Protein AF-A0A3N5PK18-F1 (afdb_monomer)

Solvent-accessible surface area (backbone atoms only — not comparable to full-atom values): 5856 Å² total; per-residue (Å²): 125,71,73,62,58,53,52,54,52,35,50,50,51,54,52,48,51,49,51,50,55,52,48,50,51,54,48,52,50,43,46,56,74,68,60,76,81,44,94,71,92,66,96,66,81,82,58,70,65,72,51,50,62,55,47,54,55,52,51,53,51,41,52,52,49,37,54,72,75,44,71,68,49,93,72,91,83,68,62,67,70,58,53,52,51,52,50,53,52,43,50,42,66,68,72,66,116

Mean predicted aligned error: 7.78 Å

Sequence (97 aa):
MIKEHSKVVVLLMGAMDLAVTAGAWMLCYWVRFHSGYFPFEEADAPGLEYIADILVISLLLMLLIFARIGLYQPRRAQFIGREVLDILKACIIVWGI

Nearest PDB structures (foldseek):
  6sss-assembly1_C  TM=4.116E-01  e=9.583E+00  Homo sapiens

pLDDT: mean 80.88, std 9.72, range [49.06, 92.44]

Structure (mmCIF, N/CA/C/O backbone):
data_AF-A0A3N5PK18-F1
#
_entry.id   AF-A0A3N5PK18-F1
#
loop_
_atom_site.group_PDB
_atom_site.id
_atom_site.type_symbol
_atom_site.label_atom_id
_atom_site.label_alt_id
_atom_site.label_comp_id
_atom_site.label_asym_id
_atom_site.label_entity_id
_atom_site.label_seq_id
_atom_site.pdbx_PDB_ins_code
_atom_site.Cartn_x
_atom_site.Cartn_y
_atom_site.Cartn_z
_atom_site.occupancy
_atom_site.B_iso_or_equiv
_atom_site.auth_seq_id
_atom_site.auth_comp_id
_atom_site.auth_asym_id
_atom_site.auth_atom_id
_atom_site.pdbx_PDB_model_num
ATOM 1 N N . MET A 1 1 ? -26.404 8.367 16.673 1.00 49.06 1 MET A N 1
ATOM 2 C CA . MET A 1 1 ? -25.787 8.801 15.398 1.00 49.06 1 MET A CA 1
ATOM 3 C C . MET A 1 1 ? -24.262 8.607 15.298 1.00 49.06 1 MET A C 1
ATOM 5 O O . MET A 1 1 ? -23.720 8.860 14.241 1.00 49.06 1 MET A O 1
ATOM 9 N N . ILE A 1 2 ? -23.542 8.074 16.302 1.00 55.00 2 ILE A N 1
ATOM 10 C CA . ILE A 1 2 ? -22.064 7.902 16.218 1.00 55.00 2 ILE A CA 1
ATOM 11 C C . ILE A 1 2 ? -21.631 6.566 15.561 1.00 55.00 2 ILE A C 1
ATOM 13 O O . ILE A 1 2 ? -20.515 6.442 15.068 1.00 55.00 2 ILE A O 1
ATOM 17 N N . LYS A 1 3 ? -22.511 5.553 15.513 1.00 51.84 3 LYS A N 1
ATOM 18 C CA . LYS A 1 3 ? -22.186 4.219 14.962 1.00 51.84 3 LYS A CA 1
ATOM 19 C C . LYS A 1 3 ? -22.184 4.155 13.428 1.00 51.84 3 LYS A C 1
ATOM 21 O O . LYS A 1 3 ? -21.528 3.287 12.866 1.00 51.84 3 LYS A O 1
ATOM 26 N N . GLU A 1 4 ? -22.899 5.056 12.761 1.00 54.12 4 GLU A N 1
ATOM 27 C CA . GLU A 1 4 ? -23.046 5.055 11.299 1.00 54.12 4 GLU A CA 1
ATOM 28 C C . GLU A 1 4 ? -21.853 5.733 10.612 1.00 54.12 4 GLU A C 1
ATOM 30 O O . GLU A 1 4 ? -21.263 5.160 9.698 1.00 54.12 4 GLU A O 1
ATOM 35 N N . HIS A 1 5 ? -21.369 6.850 11.172 1.00 59.50 5 HIS A N 1
ATOM 36 C CA . HIS A 1 5 ? -20.097 7.459 10.765 1.00 59.50 5 HIS A CA 1
ATOM 37 C C . HIS A 1 5 ? -18.906 6.509 10.932 1.00 59.50 5 HIS A C 1
ATOM 39 O O . HIS A 1 5 ? -17.967 6.563 10.145 1.00 59.50 5 HIS A O 1
ATOM 45 N N . SER A 1 6 ? -18.960 5.583 11.896 1.00 69.31 6 SER A N 1
ATOM 46 C CA . SER A 1 6 ? -17.900 4.588 12.083 1.00 69.31 6 SER A CA 1
ATOM 47 C C . SER A 1 6 ? -17.729 3.668 10.873 1.00 69.31 6 SER A C 1
ATOM 49 O O . SER A 1 6 ? -16.613 3.234 10.620 1.00 69.31 6 SER A O 1
ATOM 51 N N . LYS A 1 7 ? -18.798 3.363 10.122 1.00 78.94 7 LYS A N 1
ATOM 52 C CA . LYS A 1 7 ? -18.706 2.504 8.929 1.00 78.94 7 LYS A CA 1
ATOM 53 C C . LYS A 1 7 ? -18.144 3.261 7.729 1.00 78.94 7 LYS A C 1
ATOM 55 O O . LYS A 1 7 ? -17.337 2.706 6.994 1.00 78.94 7 LYS A O 1
ATOM 60 N N . VAL A 1 8 ? -18.537 4.526 7.564 1.00 82.75 8 VAL A N 1
ATOM 61 C CA . VAL A 1 8 ? -18.028 5.392 6.488 1.00 82.75 8 VAL A CA 1
ATOM 62 C C . VAL A 1 8 ? -16.537 5.656 6.671 1.00 82.75 8 VAL A C 1
ATOM 64 O O . VAL A 1 8 ? -15.786 5.538 5.713 1.00 82.75 8 VAL A O 1
ATOM 67 N N . VAL A 1 9 ? -16.093 5.939 7.899 1.00 83.12 9 VAL A N 1
ATOM 68 C CA . VAL A 1 9 ? -14.665 6.129 8.201 1.00 83.12 9 VAL A CA 1
ATOM 69 C C . VAL A 1 9 ? -13.869 4.862 7.899 1.00 83.12 9 VAL A C 1
ATOM 71 O O . VAL A 1 9 ? -12.842 4.941 7.241 1.00 83.12 9 VAL A O 1
ATOM 74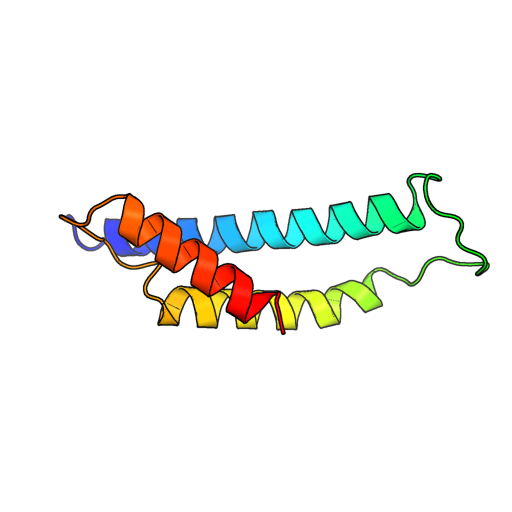 N N . VAL A 1 10 ? -14.368 3.693 8.306 1.00 84.06 10 VAL A N 1
ATOM 75 C CA . VAL A 1 10 ? -13.721 2.405 8.015 1.00 84.06 10 VAL A CA 1
ATOM 76 C C . VAL A 1 10 ? -13.621 2.138 6.515 1.00 84.06 10 VAL A C 1
ATOM 78 O O . VAL A 1 10 ? -12.563 1.735 6.035 1.00 84.06 10 VAL A O 1
ATOM 81 N N . LEU A 1 11 ? -14.694 2.403 5.766 1.00 86.69 11 LEU A N 1
ATOM 82 C CA . LEU A 1 11 ? -14.683 2.283 4.311 1.00 86.69 11 LEU A CA 1
ATOM 83 C C . LEU A 1 11 ? -13.656 3.233 3.687 1.00 86.69 11 LEU A C 1
ATOM 85 O O . LEU A 1 11 ? -12.906 2.824 2.809 1.00 86.69 11 LEU A O 1
ATOM 89 N N . LEU A 1 12 ? -13.611 4.484 4.151 1.00 87.94 12 LEU A N 1
ATOM 90 C CA . LEU A 1 12 ? -12.688 5.491 3.641 1.00 87.94 12 LEU A CA 1
ATOM 91 C C . LEU A 1 12 ? -11.232 5.120 3.942 1.00 87.94 12 LEU A C 1
ATOM 93 O O . LEU A 1 12 ? -10.389 5.276 3.070 1.00 87.94 12 LEU A O 1
ATOM 97 N N . MET A 1 13 ? -10.942 4.579 5.131 1.00 86.38 13 MET A N 1
ATOM 98 C CA . MET A 1 13 ? -9.609 4.072 5.480 1.00 86.38 13 MET A CA 1
ATOM 99 C C . MET A 1 13 ? -9.183 2.949 4.531 1.00 86.38 13 MET A C 1
ATOM 101 O O . MET A 1 13 ? -8.134 3.054 3.907 1.00 86.38 13 MET A O 1
ATOM 105 N N . GLY A 1 14 ? -10.030 1.933 4.335 1.00 88.06 14 GLY A N 1
ATOM 106 C CA . GLY A 1 14 ? -9.731 0.852 3.390 1.00 88.06 14 GLY A CA 1
ATOM 107 C C . GLY A 1 14 ? -9.578 1.344 1.946 1.00 88.06 14 GLY A C 1
ATOM 108 O O . GLY A 1 14 ? -8.683 0.899 1.236 1.00 88.06 14 GLY A O 1
ATOM 109 N N . ALA A 1 15 ? -10.411 2.294 1.511 1.00 89.88 15 ALA A N 1
ATOM 110 C CA . ALA A 1 15 ? -10.326 2.882 0.175 1.00 89.88 15 ALA A CA 1
ATOM 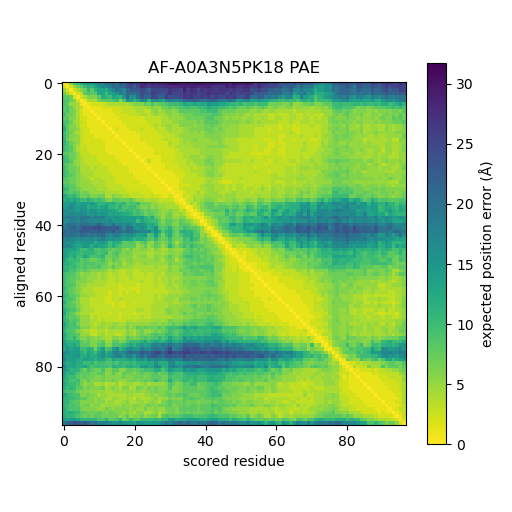111 C C . ALA A 1 15 ? -9.047 3.709 -0.028 1.00 89.88 15 ALA A C 1
ATOM 113 O O . ALA A 1 15 ? -8.455 3.660 -1.104 1.00 89.88 15 ALA A O 1
ATOM 114 N N . MET A 1 16 ? -8.613 4.457 0.990 1.00 91.31 16 MET A N 1
ATOM 115 C CA . MET A 1 16 ? -7.353 5.200 0.944 1.00 91.31 16 MET A CA 1
ATOM 116 C C . MET A 1 16 ? -6.155 4.257 0.929 1.00 91.31 16 MET A C 1
ATOM 118 O O . MET A 1 16 ? -5.269 4.452 0.103 1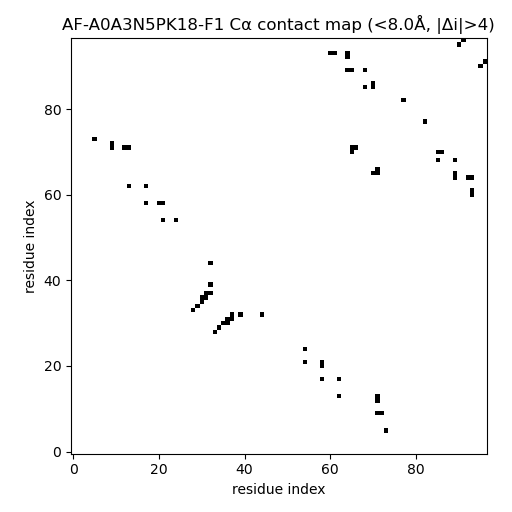.00 91.31 16 MET A O 1
ATOM 122 N N . ASP A 1 17 ? -6.150 3.209 1.757 1.00 90.19 17 ASP A N 1
ATOM 123 C CA . ASP A 1 17 ? -5.072 2.218 1.739 1.00 90.19 17 ASP A CA 1
ATOM 124 C C . ASP A 1 17 ? -4.972 1.548 0.362 1.00 90.19 17 ASP A C 1
ATOM 126 O O . ASP A 1 17 ? -3.892 1.494 -0.219 1.00 90.19 17 ASP A O 1
ATOM 130 N N . LEU A 1 18 ? -6.107 1.128 -0.214 1.00 90.81 18 LEU A N 1
ATOM 131 C CA . LEU A 1 18 ? -6.161 0.589 -1.575 1.00 90.81 18 LEU A CA 1
ATOM 132 C C . LEU A 1 18 ? -5.572 1.561 -2.603 1.00 90.81 18 LEU A C 1
ATOM 134 O O . LEU A 1 18 ? -4.753 1.159 -3.427 1.00 90.81 18 LEU A O 1
ATOM 138 N N . ALA A 1 19 ? -5.991 2.829 -2.570 1.00 92.00 19 ALA A N 1
ATOM 139 C CA . ALA A 1 19 ? -5.541 3.838 -3.522 1.00 92.00 19 ALA A CA 1
ATOM 140 C C . ALA A 1 19 ? -4.036 4.113 -3.395 1.00 92.00 19 ALA A C 1
ATOM 142 O O . ALA A 1 19 ? -3.339 4.210 -4.405 1.00 92.00 19 ALA A O 1
ATOM 143 N N . VAL A 1 20 ? -3.523 4.197 -2.164 1.00 92.44 20 VAL A N 1
ATOM 144 C CA . VAL A 1 20 ? -2.100 4.423 -1.887 1.00 92.44 20 VAL A CA 1
ATOM 145 C C . VAL A 1 20 ? -1.269 3.217 -2.312 1.00 92.44 20 VAL A C 1
ATOM 147 O O . VAL A 1 20 ? -0.267 3.392 -3.002 1.00 92.44 20 VAL A O 1
ATOM 150 N N . THR A 1 21 ? -1.681 1.997 -1.967 1.00 90.69 21 THR A N 1
ATOM 151 C CA . THR A 1 21 ? -0.967 0.776 -2.363 1.00 90.69 21 THR A CA 1
ATOM 152 C C . THR A 1 21 ? -0.984 0.582 -3.876 1.00 90.69 21 THR A C 1
ATOM 154 O O . THR A 1 21 ? 0.059 0.287 -4.461 1.00 90.69 21 THR A O 1
ATOM 157 N N . ALA A 1 22 ? -2.124 0.817 -4.531 1.00 90.38 22 ALA A N 1
ATOM 158 C CA . ALA A 1 22 ? -2.215 0.746 -5.985 1.00 90.38 22 ALA A CA 1
ATOM 159 C C . ALA A 1 22 ? -1.337 1.809 -6.663 1.00 90.38 22 ALA A C 1
ATOM 161 O O . ALA A 1 22 ? -0.607 1.510 -7.609 1.00 90.38 22 ALA A O 1
ATOM 162 N N . GLY A 1 23 ? -1.359 3.038 -6.142 1.00 91.19 23 GLY A N 1
ATOM 163 C CA . GLY A 1 23 ? -0.491 4.125 -6.585 1.00 91.19 23 GLY A CA 1
ATOM 164 C C . GLY A 1 23 ? 0.991 3.788 -6.433 1.00 91.19 23 GLY A C 1
ATOM 165 O O . GLY A 1 23 ? 1.762 4.005 -7.364 1.00 91.19 23 GLY A O 1
ATOM 166 N N . ALA A 1 24 ? 1.385 3.198 -5.303 1.00 90.69 24 ALA A N 1
ATOM 167 C CA . ALA A 1 24 ? 2.760 2.777 -5.053 1.00 90.69 24 ALA A CA 1
ATOM 168 C C . ALA A 1 24 ? 3.220 1.703 -6.047 1.00 90.69 24 ALA A C 1
ATOM 170 O O . ALA A 1 24 ? 4.326 1.791 -6.572 1.00 90.69 24 ALA A O 1
ATOM 171 N N . TRP A 1 25 ? 2.365 0.731 -6.365 1.00 89.31 25 TRP A N 1
ATOM 172 C CA . TRP A 1 25 ? 2.657 -0.287 -7.377 1.00 89.31 25 TRP A CA 1
ATOM 173 C C . TRP A 1 25 ? 2.831 0.305 -8.777 1.00 89.31 25 TRP A C 1
ATOM 175 O O . TRP A 1 25 ? 3.822 0.014 -9.448 1.00 89.31 25 TRP A O 1
ATOM 185 N N . MET A 1 26 ? 1.915 1.181 -9.202 1.00 88.44 26 MET A N 1
ATOM 186 C CA . MET A 1 26 ? 2.029 1.880 -10.488 1.00 88.44 26 MET A CA 1
ATOM 187 C C . MET A 1 26 ? 3.291 2.746 -10.551 1.00 88.44 26 MET A C 1
ATOM 189 O O . MET A 1 26 ? 3.970 2.783 -11.576 1.00 88.44 26 MET A O 1
ATOM 193 N N . LEU A 1 27 ? 3.640 3.406 -9.446 1.00 90.06 27 LEU A N 1
ATOM 194 C CA . LEU A 1 27 ? 4.851 4.208 -9.343 1.00 90.06 27 LEU A CA 1
ATOM 195 C C . LEU A 1 27 ? 6.108 3.334 -9.411 1.00 90.06 27 LEU A C 1
ATOM 197 O O . LEU A 1 27 ? 7.031 3.678 -10.140 1.00 90.06 27 LEU A O 1
ATOM 201 N N . CYS A 1 28 ? 6.136 2.180 -8.740 1.00 88.06 28 CYS A N 1
ATOM 202 C CA . CYS A 1 28 ? 7.231 1.214 -8.852 1.00 88.06 28 CYS A CA 1
ATOM 203 C C . CYS A 1 28 ? 7.400 0.703 -10.288 1.00 88.06 28 CYS A C 1
ATOM 205 O O . CYS A 1 28 ? 8.529 0.627 -10.770 1.00 88.06 28 CYS A O 1
ATOM 207 N N . TYR A 1 29 ? 6.306 0.405 -10.995 1.00 86.12 29 TYR A N 1
ATOM 208 C CA . TYR A 1 29 ? 6.350 0.038 -12.413 1.00 86.12 29 TYR A CA 1
ATOM 209 C C . TYR A 1 29 ? 6.925 1.159 -13.274 1.00 86.12 29 TYR A C 1
ATOM 211 O O . TYR A 1 29 ? 7.863 0.952 -14.044 1.00 86.12 29 TYR A O 1
ATOM 219 N N . TRP A 1 30 ? 6.403 2.372 -13.110 1.00 86.25 30 TRP A N 1
ATOM 220 C CA . TRP A 1 30 ? 6.885 3.521 -13.858 1.00 86.25 30 TRP A CA 1
ATOM 221 C C . TRP A 1 30 ? 8.373 3.775 -13.583 1.00 86.25 30 TRP A C 1
ATOM 223 O O . TRP A 1 30 ? 9.160 3.932 -14.512 1.00 86.25 30 TRP A O 1
ATOM 233 N N . VAL A 1 31 ? 8.803 3.697 -12.322 1.00 87.25 31 VAL A N 1
ATOM 234 C CA . VAL A 1 31 ? 10.219 3.815 -11.965 1.00 87.25 31 VAL A CA 1
ATOM 235 C C . VAL A 1 31 ? 11.046 2.677 -12.573 1.00 87.25 31 VAL A C 1
ATOM 237 O O . VAL A 1 31 ? 12.123 2.930 -13.101 1.00 87.25 31 VAL A O 1
ATOM 240 N N . ARG A 1 32 ? 10.572 1.431 -12.570 1.00 83.88 32 ARG A N 1
ATOM 241 C CA . ARG A 1 32 ? 11.341 0.281 -13.074 1.00 83.88 32 ARG A CA 1
ATOM 242 C C . ARG A 1 32 ? 11.555 0.304 -14.588 1.00 83.88 32 ARG A C 1
ATOM 244 O O . ARG A 1 32 ? 12.633 -0.095 -15.026 1.00 83.88 32 ARG A O 1
ATOM 251 N N . PHE A 1 33 ? 10.545 0.730 -15.347 1.00 82.31 33 PHE A N 1
ATOM 252 C CA . PHE A 1 33 ? 10.524 0.594 -16.810 1.00 82.31 33 PHE A CA 1
ATOM 253 C C . PHE A 1 33 ? 10.623 1.927 -17.564 1.00 82.31 33 PHE A C 1
ATOM 255 O O . PHE A 1 33 ? 11.075 1.937 -18.701 1.00 82.31 33 PHE A O 1
ATOM 262 N N . HIS A 1 34 ? 10.240 3.052 -16.949 1.00 79.69 34 HIS A N 1
ATOM 263 C CA . HIS A 1 34 ? 10.165 4.358 -17.623 1.00 79.69 34 HIS A CA 1
ATOM 264 C C . HIS A 1 34 ? 11.118 5.420 -17.053 1.00 79.69 34 HIS A C 1
ATOM 266 O O . HIS A 1 34 ? 11.315 6.450 -17.691 1.00 79.69 34 HIS A O 1
ATOM 272 N N . SER A 1 35 ? 11.733 5.207 -15.882 1.00 81.75 35 SER A N 1
ATOM 273 C CA . SER A 1 35 ? 12.630 6.221 -15.296 1.00 81.75 35 SER A CA 1
ATOM 274 C C . SER A 1 35 ? 14.024 6.288 -15.921 1.00 81.75 35 SER A C 1
ATOM 276 O O . SER A 1 35 ? 14.742 7.259 -15.699 1.00 81.75 35 SER A O 1
ATOM 278 N N . GLY A 1 36 ? 14.442 5.243 -16.641 1.00 75.94 36 GLY A N 1
ATOM 279 C CA . GLY A 1 36 ? 15.804 5.125 -17.168 1.00 75.94 36 GLY A CA 1
ATOM 280 C C . GLY A 1 36 ? 16.889 4.887 -16.105 1.00 75.94 36 GLY A C 1
ATOM 281 O O . GLY A 1 36 ? 18.056 4.771 -16.466 1.00 75.94 36 GLY A O 1
ATOM 282 N N . TYR A 1 37 ? 16.539 4.780 -14.813 1.00 79.00 37 TYR A N 1
ATOM 283 C CA . TYR A 1 37 ? 17.503 4.471 -13.745 1.00 79.00 37 TYR A CA 1
ATOM 284 C C . TYR A 1 37 ? 17.940 3.006 -13.727 1.00 79.00 37 TYR A C 1
ATOM 286 O O . TYR A 1 37 ? 19.036 2.701 -13.259 1.00 79.00 37 TYR A O 1
ATOM 294 N N . PHE A 1 38 ? 17.094 2.098 -14.213 1.00 79.06 38 PHE A N 1
ATOM 295 C CA . PHE A 1 38 ? 17.378 0.668 -14.229 1.00 79.06 38 PHE A CA 1
ATOM 296 C C . PHE A 1 38 ? 17.492 0.177 -15.670 1.00 79.06 38 PHE A C 1
ATOM 298 O O . PHE A 1 38 ? 16.537 0.357 -16.429 1.00 79.06 38 PHE A O 1
ATOM 305 N N . PRO A 1 39 ? 18.610 -0.466 -16.055 1.00 73.81 39 PRO A N 1
ATOM 306 C CA . PRO A 1 39 ? 18.702 -1.093 -17.361 1.00 73.81 39 PRO A CA 1
ATOM 307 C C . PRO A 1 39 ? 17.647 -2.201 -17.461 1.00 73.81 39 PRO A C 1
ATOM 309 O O . PRO A 1 39 ? 17.418 -2.982 -16.527 1.00 73.81 39 PRO A O 1
ATOM 312 N N . PHE A 1 40 ? 16.952 -2.221 -18.588 1.00 72.00 40 PHE A N 1
ATOM 313 C CA . PHE A 1 40 ? 16.003 -3.254 -18.960 1.00 72.00 40 PHE A CA 1
ATOM 314 C C . PHE A 1 40 ? 16.386 -3.698 -20.369 1.00 72.00 40 PHE A C 1
ATOM 316 O O . PHE A 1 40 ? 16.478 -2.867 -21.268 1.00 72.00 40 PHE A O 1
ATOM 323 N N . GLU A 1 41 ? 16.741 -4.974 -20.507 1.00 68.88 41 GLU A N 1
ATOM 324 C CA . GLU A 1 41 ? 17.356 -5.517 -21.726 1.00 68.88 41 GLU A CA 1
ATOM 325 C C . GLU A 1 41 ? 16.322 -6.033 -22.739 1.00 68.88 41 GLU A C 1
ATOM 327 O O . GLU A 1 41 ? 16.670 -6.292 -23.889 1.00 68.88 41 GLU A O 1
ATOM 332 N N . GLU A 1 42 ? 15.054 -6.175 -22.341 1.00 72.06 42 GLU A N 1
ATOM 333 C CA . GLU A 1 42 ? 13.986 -6.633 -23.233 1.00 72.06 42 GLU A CA 1
ATOM 334 C C . GLU A 1 42 ? 13.431 -5.480 -24.081 1.00 72.06 42 GLU A C 1
ATOM 336 O O . GLU A 1 42 ? 13.375 -4.327 -23.650 1.00 72.06 42 GLU A O 1
ATOM 341 N N . ALA A 1 43 ? 13.025 -5.813 -25.311 1.00 64.56 43 ALA A N 1
ATOM 342 C CA . ALA A 1 43 ? 12.622 -4.843 -26.327 1.00 64.56 43 ALA A CA 1
ATOM 343 C C . ALA A 1 43 ? 11.334 -4.077 -25.978 1.00 64.56 43 ALA A C 1
ATOM 345 O O . ALA A 1 43 ? 11.208 -2.919 -26.366 1.00 64.56 43 ALA A O 1
ATOM 346 N N . ASP A 1 44 ? 10.421 -4.698 -25.225 1.00 72.25 44 ASP A N 1
ATOM 347 C CA . ASP A 1 44 ? 9.143 -4.112 -24.824 1.00 72.25 44 ASP A CA 1
ATOM 348 C C . ASP A 1 44 ? 8.908 -4.315 -23.325 1.00 72.25 44 ASP A C 1
ATOM 350 O O . ASP A 1 44 ? 9.108 -5.406 -22.788 1.00 72.25 44 ASP A O 1
ATOM 354 N N . ALA A 1 45 ? 8.461 -3.263 -22.636 1.00 72.25 45 ALA A N 1
ATOM 355 C CA . ALA A 1 45 ? 8.038 -3.381 -21.246 1.00 72.25 45 ALA A CA 1
ATOM 356 C C . ALA A 1 45 ? 6.785 -4.278 -21.152 1.00 72.25 45 ALA A C 1
ATOM 358 O O . ALA A 1 45 ? 5.886 -4.154 -21.991 1.00 72.25 45 ALA A O 1
ATOM 359 N N . PRO A 1 46 ? 6.681 -5.150 -20.131 1.00 78.38 46 PRO A N 1
ATOM 360 C CA . PRO A 1 46 ? 5.493 -5.971 -19.933 1.00 78.38 46 PRO A CA 1
ATOM 361 C C . PRO A 1 46 ? 4.254 -5.080 -19.807 1.00 78.38 46 PRO A C 1
ATOM 363 O O . PRO A 1 46 ? 4.267 -4.083 -19.088 1.00 78.38 46 PRO A O 1
ATOM 366 N N . GLY A 1 47 ? 3.179 -5.438 -20.513 1.00 80.38 47 GLY A N 1
ATOM 367 C CA . GLY A 1 47 ? 1.936 -4.671 -20.503 1.00 80.38 47 GLY A CA 1
ATOM 368 C C . GLY A 1 47 ? 1.351 -4.514 -19.095 1.00 80.38 47 GLY A C 1
ATOM 369 O O . GLY A 1 47 ? 1.587 -5.330 -18.205 1.00 80.38 47 GLY A O 1
ATOM 370 N N . LEU A 1 48 ? 0.528 -3.479 -18.899 1.00 79.69 48 LEU A N 1
ATOM 371 C CA . LEU A 1 48 ? -0.107 -3.189 -17.603 1.00 79.69 48 LEU A CA 1
ATOM 372 C C . LEU A 1 48 ? -0.971 -4.346 -17.073 1.00 79.69 48 LEU A C 1
ATOM 374 O O . LEU A 1 48 ? -1.187 -4.435 -15.868 1.00 79.69 48 LEU A O 1
ATOM 378 N N . GLU A 1 49 ? -1.423 -5.239 -17.954 1.00 81.62 49 GLU A N 1
ATOM 379 C CA . GLU A 1 49 ? -2.168 -6.457 -17.613 1.00 81.62 49 GLU A CA 1
ATOM 380 C C . GLU A 1 49 ? -1.389 -7.362 -16.650 1.00 81.62 49 GLU A C 1
ATOM 382 O O . GLU A 1 49 ? -1.953 -7.843 -15.670 1.00 81.62 49 GLU A O 1
ATOM 387 N N . TYR A 1 50 ? -0.071 -7.493 -16.849 1.00 75.56 50 TYR A N 1
ATOM 388 C CA . TYR A 1 50 ? 0.801 -8.281 -15.972 1.00 75.56 50 TYR A CA 1
ATOM 389 C C . TYR A 1 50 ? 0.756 -7.786 -14.522 1.00 75.56 50 TYR A C 1
ATOM 391 O O . TYR A 1 50 ? 0.799 -8.563 -13.570 1.00 75.56 50 TYR A O 1
ATOM 399 N N . ILE A 1 51 ? 0.650 -6.470 -14.348 1.00 80.25 51 ILE A N 1
ATOM 400 C CA . ILE A 1 51 ? 0.568 -5.852 -13.029 1.00 80.25 51 ILE A CA 1
ATOM 401 C C . ILE A 1 51 ? -0.847 -5.902 -12.496 1.00 80.25 51 ILE A C 1
ATOM 403 O O . ILE A 1 51 ? -1.013 -6.150 -11.309 1.00 80.25 51 ILE A O 1
ATOM 407 N N . ALA A 1 52 ? -1.852 -5.674 -13.340 1.00 81.56 52 ALA A N 1
ATOM 408 C CA . ALA A 1 52 ? -3.245 -5.609 -12.927 1.00 81.56 52 ALA A CA 1
ATOM 409 C C . ALA A 1 52 ? -3.697 -6.895 -12.218 1.00 81.56 52 ALA A C 1
ATOM 411 O O . ALA A 1 52 ? -4.284 -6.812 -11.139 1.00 81.56 52 ALA A O 1
ATOM 412 N N . ASP A 1 53 ? -3.359 -8.067 -12.760 1.00 82.06 53 ASP A N 1
ATOM 413 C CA . ASP A 1 53 ? -3.776 -9.351 -12.186 1.00 82.06 53 ASP A CA 1
ATOM 414 C C . ASP A 1 53 ? -3.166 -9.594 -10.800 1.00 82.06 53 ASP A C 1
ATOM 416 O O . ASP A 1 53 ? -3.863 -9.955 -9.845 1.00 82.06 53 ASP A O 1
ATOM 420 N N . ILE A 1 54 ? -1.863 -9.337 -10.657 1.00 84.44 54 ILE A N 1
ATOM 421 C CA . ILE A 1 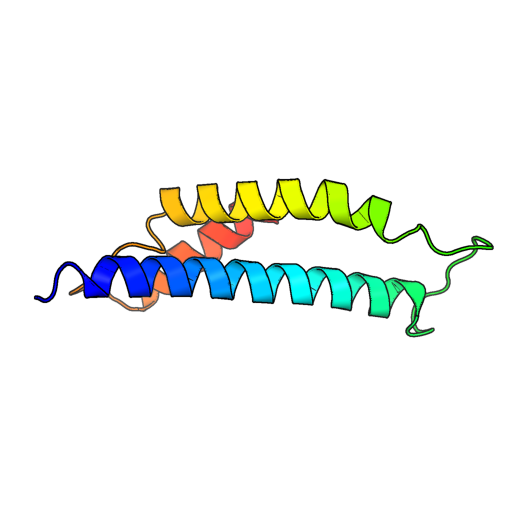54 ? -1.155 -9.535 -9.387 1.00 84.44 54 ILE A CA 1
ATOM 422 C C . ILE A 1 54 ? -1.582 -8.461 -8.374 1.00 84.44 54 ILE A C 1
ATOM 424 O O . ILE A 1 54 ? -1.823 -8.769 -7.207 1.00 84.44 54 ILE A O 1
ATOM 428 N N . LEU A 1 55 ? -1.760 -7.218 -8.827 1.00 87.88 55 LEU A N 1
ATOM 429 C CA . LEU A 1 55 ? -2.197 -6.088 -8.012 1.00 87.88 55 LEU A CA 1
ATOM 430 C C . LEU A 1 55 ? -3.550 -6.369 -7.358 1.00 87.88 55 LEU A C 1
ATOM 432 O O . LEU A 1 55 ? -3.699 -6.147 -6.160 1.00 87.88 55 LEU A O 1
ATOM 436 N N . VAL A 1 56 ? -4.527 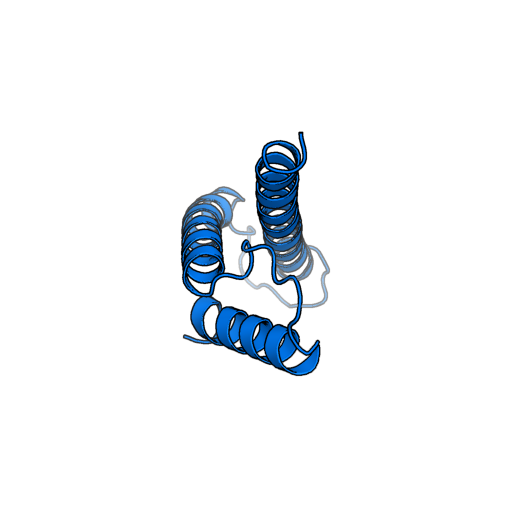-6.888 -8.107 1.00 87.62 56 VAL A N 1
ATOM 437 C CA . VAL A 1 56 ? -5.856 -7.199 -7.558 1.00 87.62 56 VAL A CA 1
ATOM 438 C C . VAL A 1 56 ? -5.751 -8.222 -6.426 1.00 87.62 56 VAL A C 1
ATOM 440 O O . VAL A 1 56 ? -6.327 -8.014 -5.355 1.00 87.62 56 VAL A O 1
ATOM 443 N N . ILE A 1 57 ? -4.977 -9.292 -6.620 1.00 88.06 57 ILE A N 1
ATOM 444 C CA . ILE A 1 57 ? -4.777 -10.327 -5.596 1.00 88.06 57 ILE A CA 1
ATOM 445 C C . ILE A 1 57 ? -4.069 -9.741 -4.366 1.00 88.06 57 ILE A C 1
ATOM 447 O O . ILE A 1 57 ? -4.517 -9.958 -3.236 1.00 88.06 57 ILE A O 1
ATOM 451 N N . S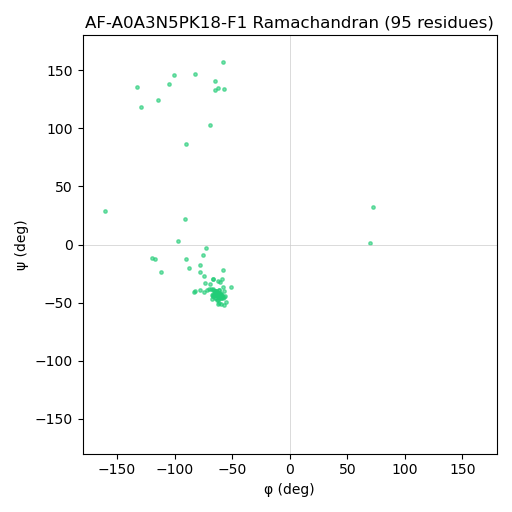ER A 1 58 ? -3.007 -8.957 -4.569 1.00 87.88 58 SER A N 1
ATOM 452 C CA . SER A 1 58 ? -2.258 -8.311 -3.486 1.00 87.88 58 SER A CA 1
ATOM 453 C C . SER A 1 58 ? -3.118 -7.331 -2.685 1.00 87.88 58 SER A C 1
ATOM 455 O O . SER A 1 58 ? -3.080 -7.349 -1.455 1.00 87.88 58 SER A O 1
ATOM 457 N N . LEU A 1 59 ? -3.942 -6.517 -3.349 1.00 89.75 59 LEU A N 1
ATOM 458 C CA . LEU A 1 59 ? -4.849 -5.566 -2.698 1.00 89.75 59 LEU A CA 1
ATOM 459 C C . LEU A 1 59 ? -5.929 -6.274 -1.866 1.00 89.75 59 LEU A C 1
ATOM 461 O O . LEU A 1 59 ? -6.227 -5.850 -0.747 1.00 89.75 59 LEU A O 1
ATOM 465 N N . LEU A 1 60 ? -6.489 -7.377 -2.374 1.00 89.06 60 LEU A N 1
ATOM 466 C CA . LEU A 1 60 ? -7.466 -8.182 -1.634 1.00 89.06 60 LEU A CA 1
ATOM 467 C C . LEU A 1 60 ? -6.845 -8.836 -0.392 1.00 89.06 60 LEU A C 1
ATOM 469 O O . LEU A 1 60 ? -7.448 -8.803 0.685 1.00 89.06 60 LEU A O 1
ATOM 473 N N . LEU A 1 61 ? -5.637 -9.395 -0.517 1.00 88.38 61 LEU A N 1
ATOM 474 C CA . LEU A 1 61 ? -4.890 -9.959 0.611 1.00 88.38 61 LEU A CA 1
ATOM 475 C C . LEU A 1 61 ? -4.569 -8.895 1.662 1.00 88.38 61 LEU A C 1
ATOM 477 O O . LEU A 1 61 ? -4.805 -9.124 2.850 1.00 88.38 61 LEU A O 1
ATOM 481 N N . MET A 1 62 ? -4.097 -7.725 1.228 1.00 90.31 62 MET A N 1
ATOM 482 C CA . MET A 1 62 ? -3.801 -6.594 2.105 1.00 90.31 62 MET A CA 1
ATOM 483 C C . MET A 1 62 ? -5.034 -6.189 2.918 1.00 90.31 62 MET A C 1
ATOM 485 O O . MET A 1 62 ? -4.970 -6.162 4.147 1.00 90.31 62 MET A O 1
ATOM 489 N N . LEU A 1 63 ? -6.175 -5.956 2.258 1.00 88.62 63 LEU A N 1
ATOM 490 C CA 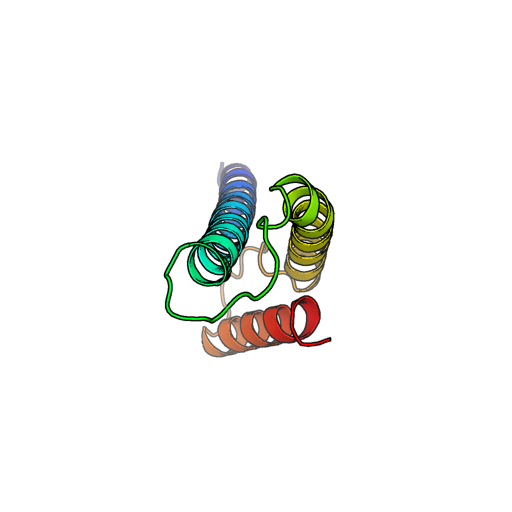. LEU A 1 63 ? -7.432 -5.619 2.932 1.00 88.62 63 LEU A CA 1
ATOM 491 C C . LEU A 1 63 ? -7.842 -6.680 3.952 1.00 88.62 63 LEU A C 1
ATOM 493 O O . LEU A 1 63 ? -8.255 -6.347 5.065 1.00 88.62 63 LEU A O 1
ATOM 497 N N . LEU A 1 64 ? -7.736 -7.960 3.588 1.00 88.38 64 LEU A N 1
ATOM 498 C CA . LEU A 1 64 ? -8.123 -9.061 4.462 1.00 88.38 64 LEU A CA 1
ATOM 499 C C . LEU A 1 64 ? -7.221 -9.136 5.698 1.00 88.38 64 LEU A C 1
ATOM 501 O O . LEU A 1 64 ? -7.721 -9.291 6.814 1.00 88.38 64 LEU A O 1
ATOM 505 N N . ILE A 1 65 ? -5.909 -8.981 5.525 1.00 87.19 65 ILE A N 1
ATOM 506 C CA . ILE A 1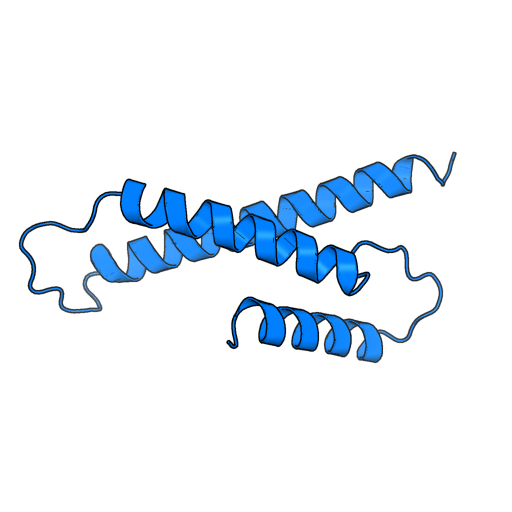 65 ? -4.942 -8.986 6.626 1.00 87.19 65 ILE A CA 1
ATOM 507 C C . ILE A 1 65 ? -5.152 -7.762 7.523 1.00 87.19 65 ILE A C 1
ATOM 509 O O . ILE A 1 65 ? -5.218 -7.907 8.746 1.00 87.19 65 ILE A O 1
ATOM 513 N N . PHE A 1 66 ? -5.352 -6.577 6.943 1.00 86.69 66 PHE A N 1
ATOM 514 C CA . PHE A 1 66 ? -5.573 -5.344 7.701 1.00 86.69 66 PHE A CA 1
ATOM 515 C C . PHE A 1 66 ? -6.885 -5.406 8.495 1.00 86.69 66 PHE A C 1
ATOM 517 O O . PHE A 1 66 ? -6.929 -5.055 9.680 1.00 86.69 66 PHE A O 1
ATOM 524 N N . ALA A 1 67 ? -7.940 -5.965 7.895 1.00 85.88 67 ALA A N 1
ATOM 525 C CA . ALA A 1 67 ? -9.198 -6.234 8.581 1.00 85.88 67 ALA A CA 1
ATOM 526 C C . ALA A 1 67 ? -9.032 -7.244 9.728 1.00 85.88 67 ALA A C 1
ATOM 528 O O . ALA A 1 67 ? -9.581 -7.033 10.811 1.00 85.88 67 ALA A O 1
ATOM 529 N N . ARG A 1 68 ? -8.250 -8.317 9.534 1.00 86.12 68 ARG A N 1
ATOM 530 C CA . ARG A 1 68 ? -8.000 -9.348 10.560 1.00 86.12 68 ARG A CA 1
ATOM 531 C C . ARG A 1 68 ? -7.145 -8.860 11.725 1.00 86.12 68 ARG A C 1
ATOM 533 O O . ARG A 1 68 ? -7.386 -9.281 12.851 1.00 86.12 68 ARG A O 1
ATOM 540 N N . ILE A 1 69 ? -6.188 -7.971 11.476 1.00 84.31 69 ILE A N 1
ATOM 541 C CA . ILE A 1 69 ? -5.365 -7.332 12.518 1.00 84.31 69 ILE A CA 1
ATOM 542 C C . ILE A 1 69 ? -6.162 -6.245 13.265 1.00 84.31 69 ILE A C 1
ATOM 544 O O . ILE A 1 69 ? -5.748 -5.754 14.315 1.00 84.31 69 ILE A O 1
ATOM 548 N N . GLY A 1 70 ? -7.357 -5.903 12.774 1.00 82.81 70 GLY A N 1
ATOM 549 C CA . GLY A 1 70 ? -8.222 -4.914 13.404 1.00 82.81 70 GLY A CA 1
ATOM 550 C C . GLY A 1 70 ? -7.686 -3.494 13.239 1.00 82.81 70 GLY A C 1
ATOM 551 O O . GLY A 1 70 ? -7.872 -2.667 14.132 1.00 82.81 70 GLY A O 1
ATOM 552 N N . LEU A 1 71 ? -7.002 -3.217 12.122 1.00 82.38 71 LEU A N 1
ATOM 553 C CA . LEU A 1 71 ? -6.573 -1.864 11.742 1.00 82.38 71 LEU A CA 1
ATOM 554 C C . LEU A 1 71 ? -7.778 -0.969 11.421 1.00 82.38 71 LEU A C 1
ATOM 556 O O . LEU A 1 71 ? -7.771 0.218 11.718 1.00 82.38 71 LEU A O 1
ATOM 560 N N . TYR A 1 72 ? -8.870 -1.562 10.936 1.00 81.56 72 TYR A N 1
ATOM 561 C CA . TYR A 1 72 ? -10.130 -0.867 10.663 1.00 81.56 72 TYR A CA 1
ATOM 562 C C . TYR A 1 72 ? -11.110 -0.864 11.847 1.00 81.56 72 TYR A C 1
ATOM 564 O O . TYR A 1 72 ? -12.319 -0.739 11.659 1.00 81.56 72 TYR A O 1
ATOM 572 N N . GLN A 1 73 ? -10.635 -1.056 13.080 1.00 78.19 73 GLN A N 1
ATOM 573 C CA . GLN A 1 73 ? -11.496 -1.001 14.263 1.00 78.19 73 GLN A CA 1
ATOM 574 C C . GLN A 1 73 ? -11.282 0.303 15.041 1.00 78.19 73 GLN A C 1
ATOM 576 O O . GLN A 1 73 ? -10.142 0.712 15.251 1.00 78.19 73 GLN A O 1
ATOM 581 N N . PRO A 1 74 ? -12.353 0.955 15.531 1.00 69.56 74 PRO A N 1
ATOM 582 C CA . PRO A 1 74 ? -12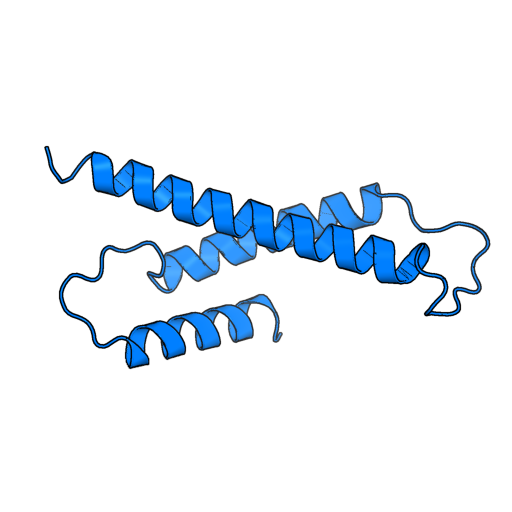.228 2.176 16.320 1.00 69.56 74 PRO A CA 1
ATOM 583 C C . PRO A 1 74 ? -11.603 1.884 17.697 1.00 69.56 74 PRO A C 1
ATOM 585 O O . PRO A 1 74 ? -12.272 1.411 18.619 1.00 69.56 74 PRO A O 1
ATOM 588 N N . ARG A 1 75 ? -10.314 2.200 17.860 1.00 72.06 75 ARG A N 1
ATOM 589 C CA . ARG A 1 75 ? -9.538 1.978 19.093 1.00 72.06 75 ARG A CA 1
ATOM 590 C C . ARG A 1 75 ? -9.629 3.195 20.021 1.00 72.06 75 ARG A C 1
ATOM 592 O O . ARG A 1 75 ? -8.790 4.083 19.999 1.00 72.06 75 ARG A O 1
ATOM 599 N N . ARG A 1 76 ? -10.666 3.250 20.863 1.00 64.31 76 ARG A N 1
ATOM 600 C CA . ARG A 1 76 ? -10.983 4.437 21.694 1.00 64.31 76 ARG A CA 1
ATOM 601 C C . ARG A 1 76 ? -10.064 4.724 22.898 1.00 64.31 76 ARG A C 1
ATOM 603 O O . ARG A 1 76 ? -10.299 5.721 23.569 1.00 64.31 76 ARG A O 1
ATOM 610 N N . ALA A 1 77 ? -9.060 3.901 23.206 1.00 62.06 77 ALA A N 1
ATOM 611 C CA . ALA A 1 77 ? -8.225 4.098 24.405 1.00 62.06 77 ALA A CA 1
ATOM 612 C C . ALA A 1 77 ? -6.867 3.371 24.350 1.00 62.06 77 ALA A C 1
ATOM 614 O O . ALA A 1 77 ? -6.362 2.919 25.377 1.00 62.06 77 ALA A O 1
ATOM 615 N N . GLN A 1 78 ? -6.304 3.159 23.159 1.00 64.75 78 GLN A N 1
ATOM 616 C CA . GLN A 1 78 ? -5.059 2.399 23.019 1.00 64.75 78 GLN A CA 1
ATOM 617 C C . GLN A 1 78 ? -3.854 3.325 22.844 1.00 64.75 78 GLN A C 1
ATOM 619 O O . GLN A 1 78 ? -3.955 4.391 22.247 1.00 64.75 78 GLN A O 1
ATOM 624 N N . PHE A 1 79 ? -2.707 2.906 23.381 1.00 75.62 79 PHE A N 1
ATOM 625 C CA . PHE A 1 79 ? -1.436 3.594 23.185 1.00 75.62 79 PHE A CA 1
ATOM 626 C C . PHE A 1 79 ? -1.021 3.545 21.710 1.00 75.62 79 PHE A C 1
ATOM 628 O O . PHE A 1 79 ? -0.981 2.461 21.126 1.00 75.62 79 PHE A O 1
ATOM 635 N N . ILE A 1 80 ? -0.608 4.693 21.164 1.00 78.44 80 ILE A N 1
ATOM 636 C CA . ILE A 1 80 ? -0.111 4.853 19.783 1.00 78.44 80 ILE A CA 1
ATOM 637 C C . ILE A 1 80 ? 0.986 3.825 19.453 1.00 78.44 80 ILE A C 1
ATOM 639 O O . ILE A 1 80 ? 1.018 3.270 18.362 1.00 78.44 80 ILE A O 1
ATOM 643 N N . GLY A 1 81 ? 1.855 3.485 20.412 1.00 78.69 81 GLY A N 1
ATOM 644 C CA . GLY A 1 81 ? 2.909 2.486 20.195 1.00 78.69 81 GLY A CA 1
ATOM 645 C C . GLY A 1 81 ? 2.385 1.090 19.836 1.00 78.69 81 GLY A C 1
ATOM 646 O O . GLY A 1 81 ? 3.008 0.384 19.049 1.00 78.69 81 GLY A O 1
ATOM 647 N N . ARG A 1 82 ? 1.218 0.690 20.359 1.00 80.62 82 ARG A N 1
ATOM 648 C CA . ARG A 1 82 ? 0.596 -0.594 20.002 1.00 80.62 82 ARG A CA 1
ATOM 649 C C . ARG A 1 82 ? 0.004 -0.555 18.594 1.00 80.62 82 ARG A C 1
ATOM 651 O O . ARG A 1 82 ? 0.048 -1.556 17.893 1.00 80.62 82 ARG A O 1
ATOM 658 N N . GLU A 1 83 ? -0.492 0.604 18.177 1.00 81.62 83 GLU A N 1
ATOM 659 C CA . GLU A 1 83 ? -1.002 0.826 16.825 1.00 81.62 83 GLU A CA 1
ATOM 660 C C . GLU A 1 83 ? 0.122 0.742 15.786 1.00 81.62 83 GLU A C 1
ATOM 662 O O . GLU A 1 83 ? -0.004 0.016 14.805 1.00 81.62 83 GLU A O 1
ATOM 667 N N . VAL A 1 84 ? 1.272 1.369 16.056 1.00 84.50 84 VAL A N 1
ATOM 668 C CA . VAL A 1 84 ? 2.461 1.267 15.191 1.00 84.50 84 VAL A CA 1
ATOM 669 C C . VAL A 1 84 ? 2.939 -0.182 15.057 1.00 84.50 84 VAL A C 1
ATOM 671 O O . VAL A 1 84 ? 3.260 -0.620 13.955 1.00 84.50 84 VAL A O 1
ATOM 674 N N . LEU A 1 85 ? 2.958 -0.952 16.151 1.00 85.75 85 LEU A N 1
ATOM 675 C CA . LEU A 1 85 ? 3.336 -2.369 16.105 1.00 85.75 85 LEU A CA 1
ATOM 676 C C . LEU A 1 85 ? 2.364 -3.209 15.269 1.00 85.75 85 LEU A C 1
ATOM 678 O O . LEU A 1 85 ? 2.809 -4.073 14.515 1.00 85.75 85 LEU A O 1
ATOM 682 N N . ASP A 1 86 ? 1.061 -2.953 15.375 1.00 85.25 86 ASP A N 1
ATOM 683 C CA . ASP A 1 86 ? 0.052 -3.655 14.580 1.00 85.25 86 ASP A CA 1
ATOM 684 C C . ASP A 1 86 ? 0.178 -3.321 13.085 1.00 85.25 86 ASP A C 1
ATOM 686 O O . ASP A 1 86 ? 0.077 -4.227 12.258 1.00 85.25 86 ASP A O 1
ATOM 690 N N . ILE A 1 87 ? 0.484 -2.063 12.737 1.00 84.81 87 ILE A N 1
ATOM 691 C CA . ILE A 1 87 ? 0.786 -1.646 11.357 1.00 84.81 87 ILE A CA 1
ATOM 692 C C . ILE A 1 87 ? 2.033 -2.369 10.842 1.00 84.81 87 ILE A C 1
ATOM 694 O O . ILE A 1 87 ? 1.991 -2.985 9.780 1.00 84.81 87 ILE A O 1
ATOM 698 N N . LEU A 1 88 ? 3.138 -2.343 11.596 1.00 86.81 88 LEU A N 1
ATOM 699 C CA . LEU A 1 88 ? 4.384 -3.006 11.196 1.00 86.81 88 LEU A CA 1
ATOM 700 C C . LEU A 1 88 ? 4.176 -4.506 10.989 1.00 86.81 88 LEU A C 1
ATOM 702 O O . LEU A 1 88 ? 4.607 -5.060 9.980 1.00 86.81 88 LEU A O 1
ATOM 706 N N . LYS A 1 89 ? 3.469 -5.158 11.915 1.00 87.00 89 LYS A N 1
ATOM 707 C CA . LYS A 1 89 ? 3.121 -6.574 11.809 1.00 87.00 89 LYS A CA 1
ATOM 708 C C . LYS A 1 89 ? 2.270 -6.849 10.569 1.00 87.00 89 LYS A C 1
ATOM 710 O O . LYS A 1 89 ? 2.524 -7.832 9.880 1.00 87.00 89 LYS A O 1
ATOM 715 N N . ALA A 1 90 ? 1.294 -5.993 10.273 1.00 85.81 90 ALA A N 1
ATOM 716 C CA . ALA A 1 90 ? 0.472 -6.118 9.076 1.00 85.81 90 ALA A CA 1
ATOM 717 C C . ALA A 1 90 ? 1.309 -5.996 7.802 1.00 85.81 90 ALA A C 1
ATOM 719 O O . ALA A 1 90 ? 1.221 -6.863 6.939 1.00 85.81 90 ALA A O 1
ATOM 720 N N . CYS A 1 91 ? 2.176 -4.988 7.715 1.00 84.69 91 CYS A N 1
ATOM 721 C CA . CYS A 1 91 ? 3.067 -4.804 6.574 1.00 84.69 91 CYS A CA 1
ATOM 722 C C . CYS A 1 91 ? 4.010 -5.997 6.376 1.00 84.69 91 CYS A C 1
ATOM 724 O O . CYS A 1 91 ? 4.166 -6.457 5.251 1.00 84.69 91 CYS A O 1
ATOM 726 N N . ILE A 1 92 ? 4.594 -6.536 7.450 1.00 87.81 92 ILE A N 1
ATOM 727 C CA . ILE A 1 92 ? 5.471 -7.714 7.372 1.00 87.81 92 ILE A CA 1
ATOM 728 C C . ILE A 1 92 ? 4.701 -8.946 6.885 1.00 87.81 92 ILE A C 1
ATOM 730 O O . ILE A 1 92 ? 5.225 -9.709 6.086 1.00 87.81 92 ILE A O 1
ATOM 734 N N . ILE A 1 93 ? 3.460 -9.153 7.331 1.00 86.19 93 ILE A N 1
ATOM 735 C CA . ILE A 1 93 ? 2.663 -10.312 6.900 1.00 86.19 93 ILE A CA 1
ATOM 736 C C . ILE A 1 93 ? 2.231 -10.180 5.434 1.00 86.19 93 ILE A C 1
ATOM 738 O O . ILE A 1 93 ? 2.200 -11.180 4.726 1.00 86.19 93 ILE A O 1
ATOM 742 N N . VAL A 1 94 ? 1.878 -8.972 4.984 1.00 83.81 94 VAL A N 1
ATOM 743 C CA . VAL A 1 94 ? 1.428 -8.742 3.602 1.00 83.81 94 VAL A CA 1
ATOM 744 C C . VAL A 1 94 ? 2.598 -8.779 2.614 1.00 83.81 94 VAL A C 1
ATOM 746 O O . VAL A 1 94 ? 2.439 -9.320 1.526 1.00 83.81 94 VAL A O 1
ATOM 749 N N . TRP A 1 95 ? 3.748 -8.197 2.972 1.00 82.25 95 TRP A N 1
ATOM 750 C CA . TRP A 1 95 ? 4.844 -7.918 2.030 1.00 82.25 95 TRP A CA 1
ATOM 751 C C . TRP A 1 95 ? 6.174 -8.608 2.355 1.00 82.25 95 TRP A C 1
ATOM 753 O O . TRP A 1 95 ? 7.101 -8.537 1.555 1.00 82.25 95 TRP A O 1
ATOM 763 N N . GLY A 1 96 ? 6.318 -9.192 3.545 1.00 74.00 96 GLY A N 1
ATOM 764 C CA . GLY A 1 96 ? 7.565 -9.798 4.026 1.00 74.00 96 GLY A CA 1
ATOM 765 C C . GLY A 1 96 ? 7.659 -11.315 3.842 1.00 74.00 96 GLY A C 1
ATOM 766 O O . GLY A 1 96 ? 8.638 -11.900 4.301 1.00 74.00 96 GLY A O 1
ATOM 767 N N . ILE A 1 97 ? 6.653 -11.938 3.221 1.00 54.41 97 ILE A N 1
ATOM 768 C CA . ILE A 1 97 ? 6.643 -13.347 2.794 1.00 54.41 97 ILE A CA 1
ATOM 769 C C . ILE A 1 97 ? 6.849 -13.370 1.283 1.00 54.41 97 ILE A C 1
ATOM 771 O O . ILE A 1 97 ? 7.670 -14.193 0.827 1.00 54.41 97 ILE A O 1
#

Foldseek 3Di:
DVVVVLVVVLVVVLVVVLVVLVVVLVVVLCCAPPVPPHDDPDPDRDDCVVVVVVSVVLSVLLSVLCVVLCVSPPPPDDDVVVNVVSVVVSCCVSPVD

Radius of gyration: 17.18 Å; Cα contacts (8 Å, |Δi|>4): 37; chains: 1; bounding box: 44×22×51 Å

Secondary structure (DSSP, 8-state):
-HHHHHHHHHHHHHHHHHHHHHHHHHHHHHHHHHSSSS---SSSPPPHHHHHHHHHHHHHHHHHHHHHHTTTS--TT--HHHHHHHHHHHHHHHH--